Protein AF-V8AMK4-F1 (afdb_monomer)

Nearest PDB structu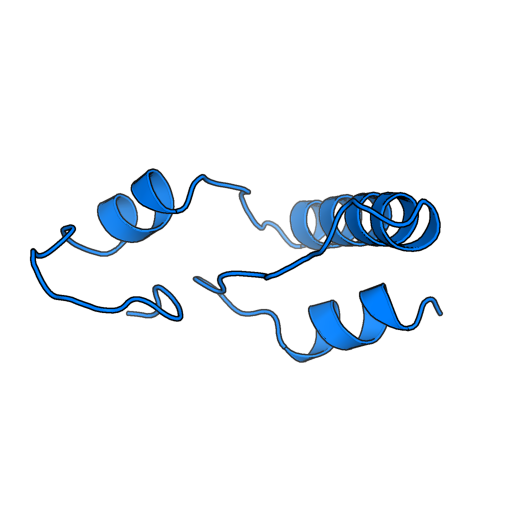res (foldseek):
  3dbi-assembly2_B  TM=5.803E-01  e=3.476E+00  Escherichia coli K-12
  5ysz-assembly1_A-2  TM=5.694E-01  e=9.235E+00  Thermobifida fusca YX

Secondary structure (DSSP, 8-state):
--HHHHHHHHH--TTBPPP--TTSHHHHHHHHHHHHHHHHTT-----HHHHHHHHS---TT---SB---

pLDDT: mean 85.52, std 7.1, range [54.78, 93.25]

Sequence (69 aa):
MDQIEQVVMNEVYDGSIILMHDIYDTSVDGAARVIQKLKNQGYTFVTVNQLIQARGKLENSHVYYNATQ

Foldseek 3Di:
DQPLLVVCVVPDDQFADDDFDPPDPSRVVSVVVNVVVCVVVVDDDDDPCVSCVVQDDDDPPDDDRTRDD

InterPro domains:
  IPR002509 NodB homology domain [PS51677] (1-46)
  IPR011330 Glycoside hydrolase/deacetylase, beta/alpha-barrel [SSF88713] (2-53)

Radius of gyration: 13.27 Å; Cα contacts (8 Å, |Δi|>4): 47; chains: 1; bounding box: 32×33×31 Å

Mean predicted aligned error: 5.19 Å

Structure (mmCIF, N/CA/C/O backbone):
data_AF-V8AMK4-F1
#
_entry.id   AF-V8AMK4-F1
#
loop_
_atom_site.group_PDB
_atom_site.id
_atom_site.type_symbol
_atom_site.label_atom_id
_atom_site.label_alt_id
_atom_site.label_comp_id
_atom_site.label_asym_id
_atom_site.label_entity_id
_atom_site.label_seq_id
_atom_site.pdbx_PDB_ins_code
_atom_site.Cartn_x
_atom_site.Cartn_y
_atom_site.Cartn_z
_atom_site.occupancy
_atom_site.B_iso_or_equiv
_atom_site.auth_seq_id
_atom_site.auth_comp_id
_atom_site.auth_asym_id
_atom_site.auth_atom_id
_atom_site.pdbx_PDB_model_num
ATOM 1 N N . MET A 1 1 ? 16.660 -8.320 -4.174 1.00 54.78 1 MET A N 1
ATOM 2 C CA . MET A 1 1 ? 15.262 -7.982 -3.842 1.00 54.78 1 MET A CA 1
ATOM 3 C C . MET A 1 1 ? 14.865 -6.819 -4.721 1.00 54.78 1 MET A C 1
ATOM 5 O O . MET A 1 1 ? 15.713 -5.973 -4.973 1.00 54.78 1 MET A O 1
ATOM 9 N N . ASP A 1 2 ? 13.641 -6.831 -5.230 1.00 74.19 2 ASP A N 1
ATOM 10 C CA . ASP A 1 2 ? 13.093 -5.742 -6.037 1.00 74.19 2 ASP A CA 1
ATOM 11 C C . ASP A 1 2 ? 13.017 -4.455 -5.190 1.00 74.19 2 ASP A C 1
ATOM 13 O O . ASP A 1 2 ? 12.624 -4.509 -4.022 1.00 74.19 2 ASP A O 1
ATOM 17 N N . GLN A 1 3 ? 13.435 -3.316 -5.746 1.00 77.75 3 GLN A N 1
ATOM 18 C CA . GLN A 1 3 ? 13.492 -2.043 -5.019 1.00 77.75 3 GLN A CA 1
ATOM 19 C C . GLN A 1 3 ? 12.087 -1.575 -4.609 1.00 77.75 3 GLN A C 1
ATOM 21 O O . GLN A 1 3 ? 11.918 -1.039 -3.516 1.00 77.75 3 GLN A O 1
ATOM 26 N N . ILE A 1 4 ? 11.073 -1.845 -5.439 1.00 79.25 4 ILE A N 1
ATOM 27 C CA . ILE A 1 4 ? 9.669 -1.510 -5.149 1.00 79.25 4 ILE A CA 1
ATOM 28 C C . ILE A 1 4 ? 9.188 -2.274 -3.914 1.00 79.25 4 ILE A C 1
ATOM 30 O O . ILE A 1 4 ? 8.575 -1.713 -3.010 1.00 79.25 4 ILE A O 1
ATOM 34 N N . GLU A 1 5 ? 9.517 -3.560 -3.853 1.00 80.88 5 GLU A N 1
ATOM 35 C CA . GLU A 1 5 ? 9.124 -4.434 -2.757 1.00 80.88 5 GLU A CA 1
ATOM 36 C C . GLU A 1 5 ? 9.770 -4.002 -1.435 1.00 80.88 5 GLU A C 1
ATOM 38 O O . GLU A 1 5 ? 9.091 -3.945 -0.414 1.00 80.88 5 GLU A O 1
ATOM 43 N N . GLN A 1 6 ? 11.061 -3.656 -1.441 1.00 83.38 6 GLN A N 1
ATOM 44 C CA . GLN A 1 6 ? 11.743 -3.201 -0.226 1.00 83.38 6 GLN A CA 1
ATOM 45 C C . GLN A 1 6 ? 11.165 -1.897 0.320 1.00 83.38 6 GLN A C 1
ATOM 47 O O . GLN A 1 6 ? 10.959 -1.795 1.527 1.00 83.38 6 GLN A O 1
ATOM 52 N N . VAL A 1 7 ? 10.891 -0.922 -0.551 1.00 86.31 7 VAL A N 1
ATOM 53 C CA . VAL A 1 7 ? 10.312 0.364 -0.135 1.00 86.31 7 VAL A CA 1
ATOM 54 C C . VAL A 1 7 ? 8.954 0.136 0.521 1.00 86.31 7 VAL A C 1
ATOM 56 O O . VAL A 1 7 ? 8.741 0.567 1.651 1.00 86.31 7 VAL A O 1
ATOM 59 N N . VAL A 1 8 ? 8.071 -0.630 -0.126 1.00 86.19 8 VAL A N 1
ATOM 60 C CA . VAL A 1 8 ? 6.730 -0.874 0.420 1.00 86.19 8 VAL A CA 1
ATOM 61 C C . VAL A 1 8 ? 6.791 -1.634 1.744 1.00 86.19 8 VAL A C 1
ATOM 63 O O . VAL A 1 8 ? 6.128 -1.245 2.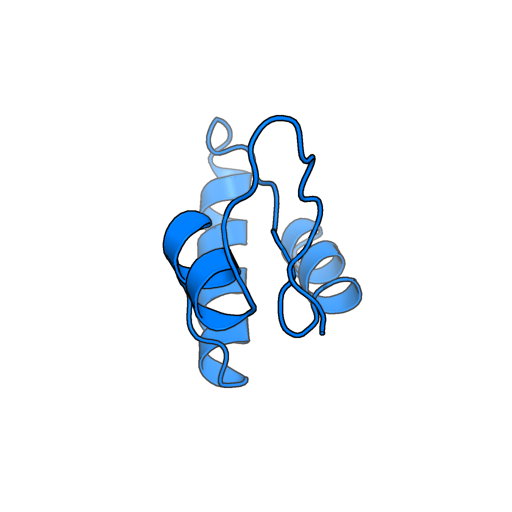699 1.00 86.19 8 VAL A O 1
ATOM 66 N N . MET A 1 9 ? 7.591 -2.697 1.834 1.00 86.06 9 MET A N 1
ATOM 67 C CA . MET A 1 9 ? 7.647 -3.518 3.049 1.00 86.06 9 MET A CA 1
ATOM 68 C C . MET A 1 9 ? 8.258 -2.785 4.253 1.00 86.06 9 MET A C 1
ATOM 70 O O . MET A 1 9 ? 7.980 -3.175 5.383 1.00 86.06 9 MET A O 1
ATOM 74 N N . ASN A 1 10 ? 9.074 -1.751 4.027 1.00 88.19 10 ASN A N 1
ATOM 75 C CA . ASN A 1 10 ? 9.655 -0.938 5.097 1.00 88.19 10 ASN A CA 1
ATOM 76 C C . ASN A 1 10 ? 8.713 0.173 5.589 1.00 88.19 10 ASN A C 1
ATOM 78 O O . ASN A 1 10 ? 8.862 0.626 6.721 1.00 88.19 10 ASN A O 1
ATOM 82 N N . GLU A 1 11 ? 7.774 0.620 4.752 1.00 88.50 11 GLU A N 1
ATOM 83 C CA . GLU A 1 11 ? 6.890 1.755 5.055 1.00 88.50 11 GLU A CA 1
ATOM 84 C C . GLU A 1 11 ? 5.444 1.352 5.365 1.00 88.50 11 GLU A C 1
ATOM 86 O O . GLU A 1 11 ? 4.680 2.168 5.876 1.00 88.50 11 GLU A O 1
ATOM 91 N N . VAL A 1 12 ? 5.045 0.115 5.062 1.00 91.00 12 VAL A N 1
ATOM 92 C CA . VAL A 1 12 ? 3.673 -0.361 5.267 1.00 91.00 12 VAL A CA 1
ATOM 93 C C . VAL A 1 12 ? 3.343 -0.589 6.746 1.00 91.00 12 VAL A C 1
ATOM 95 O O . VAL A 1 12 ? 4.102 -1.193 7.503 1.00 91.00 12 VAL A O 1
ATOM 98 N N . TYR A 1 13 ? 2.157 -0.141 7.138 1.00 89.81 13 TYR A N 1
ATOM 99 C CA . TYR A 1 13 ? 1.538 -0.331 8.445 1.00 89.81 13 TYR A CA 1
ATOM 100 C C . TYR A 1 13 ? 0.014 -0.483 8.296 1.00 89.81 13 TYR A C 1
ATOM 102 O O . TYR A 1 13 ? -0.554 -0.333 7.209 1.00 89.81 13 TYR A O 1
ATOM 110 N N . ASP A 1 14 ? -0.678 -0.810 9.391 1.00 90.75 14 ASP A N 1
ATOM 111 C CA . ASP A 1 14 ? -2.140 -0.906 9.388 1.00 90.75 14 ASP A CA 1
ATOM 112 C C . ASP A 1 14 ? -2.776 0.449 9.038 1.00 90.75 14 ASP A C 1
ATOM 114 O O . ASP A 1 14 ? -2.593 1.443 9.737 1.00 90.75 14 ASP A O 1
ATOM 118 N N . GLY A 1 15 ? -3.522 0.482 7.934 1.00 89.56 15 GLY A N 1
ATOM 119 C CA . GLY A 1 15 ? -4.139 1.698 7.413 1.00 89.56 15 GLY A CA 1
ATOM 120 C C . GLY A 1 15 ? -3.286 2.505 6.431 1.00 89.56 15 GLY A C 1
ATOM 121 O O . GLY A 1 15 ? -3.678 3.620 6.084 1.00 89.56 15 GLY A O 1
ATOM 122 N N . SER A 1 16 ? -2.153 1.984 5.950 1.00 91.75 16 SER A N 1
ATOM 123 C CA . SER A 1 16 ? -1.381 2.649 4.892 1.00 91.75 16 SER A CA 1
ATOM 124 C C . SER A 1 16 ? -2.143 2.729 3.566 1.00 91.75 16 SER A C 1
ATOM 126 O O . SER A 1 16 ? -2.778 1.767 3.130 1.00 91.75 16 SER A O 1
ATOM 128 N N . ILE A 1 17 ? -1.998 3.863 2.878 1.00 91.56 17 ILE A N 1
ATOM 129 C CA . ILE A 1 17 ? -2.392 4.031 1.477 1.00 91.56 17 ILE A CA 1
ATOM 130 C C . ILE A 1 17 ? -1.111 3.991 0.643 1.00 91.56 17 ILE A C 1
ATOM 132 O O . ILE A 1 17 ? -0.241 4.843 0.796 1.00 91.56 17 ILE A O 1
ATOM 136 N N . ILE A 1 18 ? -0.982 2.986 -0.223 1.00 89.56 18 ILE A N 1
ATOM 137 C CA . ILE A 1 18 ? 0.220 2.787 -1.040 1.00 89.56 18 ILE A CA 1
ATOM 138 C C . ILE A 1 18 ? -0.026 3.377 -2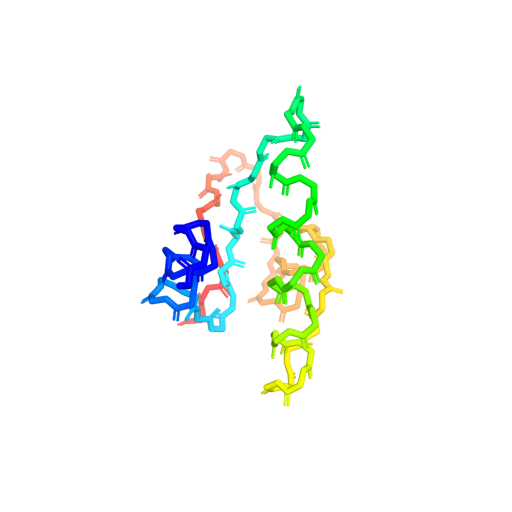.430 1.00 89.56 18 ILE A C 1
ATOM 140 O O . ILE A 1 18 ? -0.921 2.927 -3.147 1.00 89.56 18 ILE A O 1
ATOM 144 N N . LEU A 1 19 ? 0.773 4.372 -2.816 1.00 88.31 19 LEU A N 1
ATOM 145 C CA . LEU A 1 19 ? 0.750 4.960 -4.155 1.00 88.31 19 LEU A CA 1
ATOM 146 C C . LEU A 1 19 ? 1.683 4.177 -5.087 1.00 88.31 19 LEU A C 1
ATOM 148 O O . LEU A 1 19 ? 2.876 4.052 -4.819 1.00 88.31 19 LEU A O 1
ATOM 152 N N . MET A 1 20 ? 1.153 3.689 -6.207 1.00 84.88 20 MET A N 1
ATOM 153 C CA . MET A 1 20 ? 1.928 3.057 -7.279 1.00 84.88 20 MET A CA 1
ATOM 154 C C . MET A 1 20 ? 1.524 3.637 -8.637 1.00 84.88 20 MET A C 1
ATOM 156 O O . MET A 1 20 ? 0.408 4.127 -8.792 1.00 84.88 20 MET A O 1
ATOM 160 N N . HIS A 1 21 ? 2.428 3.554 -9.616 1.00 83.75 21 HIS A N 1
ATOM 161 C CA . HIS A 1 21 ? 2.169 3.931 -11.008 1.00 83.75 21 HIS A CA 1
ATOM 162 C C . HIS A 1 21 ? 2.248 2.678 -11.890 1.00 83.75 21 HIS A C 1
ATOM 164 O O . HIS A 1 21 ? 3.302 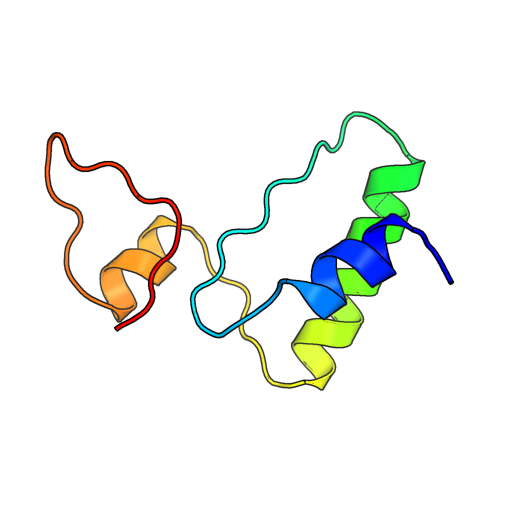2.046 -11.962 1.00 83.75 21 HIS A O 1
ATOM 170 N N . ASP A 1 22 ? 1.149 2.329 -12.556 1.00 81.12 22 ASP A N 1
ATOM 171 C CA . ASP A 1 22 ? 0.968 1.128 -13.390 1.00 81.12 22 ASP A CA 1
ATOM 172 C C . ASP A 1 22 ? 1.447 1.292 -14.845 1.00 81.12 22 ASP A C 1
ATOM 174 O O . ASP A 1 22 ? 1.361 0.363 -15.639 1.00 81.12 22 ASP A O 1
ATOM 178 N N . ILE A 1 23 ? 2.004 2.452 -15.194 1.00 79.25 23 ILE A N 1
ATOM 179 C CA . ILE A 1 23 ? 2.474 2.776 -16.552 1.00 79.25 23 ILE A CA 1
ATOM 180 C C . ILE A 1 23 ? 3.787 2.078 -16.956 1.00 79.25 23 ILE A C 1
ATOM 182 O O . ILE A 1 23 ? 4.236 2.234 -18.090 1.00 79.25 23 ILE A O 1
ATOM 186 N N . TYR A 1 24 ? 4.425 1.350 -16.036 1.00 79.31 24 TYR A N 1
ATOM 187 C CA . TYR A 1 24 ? 5.669 0.615 -16.271 1.00 79.31 24 TYR A CA 1
ATOM 188 C C . TYR A 1 24 ? 5.475 -0.862 -15.919 1.00 79.31 24 TYR A C 1
ATOM 190 O O . TYR A 1 24 ? 5.081 -1.174 -14.795 1.00 79.31 24 TYR A O 1
ATOM 198 N N . ASP A 1 25 ? 5.828 -1.772 -16.832 1.00 77.00 25 ASP A N 1
ATOM 199 C CA . ASP A 1 25 ? 5.700 -3.226 -16.622 1.00 77.00 25 ASP A CA 1
ATOM 200 C C . ASP A 1 25 ? 6.446 -3.708 -15.363 1.00 77.00 25 ASP A C 1
ATOM 202 O O . ASP A 1 25 ? 5.977 -4.581 -14.633 1.00 77.00 25 ASP A O 1
ATOM 206 N N . THR A 1 26 ? 7.578 -3.075 -15.039 1.00 76.44 26 THR A N 1
ATOM 207 C CA . THR A 1 26 ? 8.349 -3.354 -13.818 1.00 76.44 26 THR A CA 1
ATOM 208 C C . THR A 1 26 ? 7.562 -3.052 -12.539 1.00 76.44 26 THR A C 1
ATOM 210 O O . THR A 1 26 ? 7.691 -3.780 -11.552 1.00 76.44 26 THR A O 1
ATOM 213 N N . SER A 1 27 ? 6.711 -2.023 -12.551 1.00 74.88 27 SER A N 1
ATOM 214 C CA . SER A 1 27 ? 5.833 -1.686 -11.427 1.00 74.88 27 SER A CA 1
ATOM 215 C C . SER A 1 27 ? 4.699 -2.690 -11.259 1.00 74.88 27 SER A C 1
ATOM 217 O O . SER A 1 27 ? 4.300 -2.965 -10.128 1.00 74.88 27 SER A O 1
ATOM 219 N N . VAL A 1 28 ? 4.201 -3.266 -12.356 1.00 81.25 28 VAL A N 1
ATOM 220 C CA . VAL A 1 28 ? 3.136 -4.280 -12.327 1.00 81.25 28 VAL A CA 1
ATOM 221 C C . VAL A 1 28 ? 3.632 -5.554 -11.639 1.00 81.25 28 VAL A C 1
ATOM 223 O O . VAL A 1 28 ? 2.986 -6.057 -10.714 1.00 81.25 28 VAL A O 1
ATOM 226 N N . ASP A 1 29 ? 4.821 -6.027 -12.016 1.00 84.00 29 ASP A N 1
ATOM 227 C CA . ASP A 1 29 ? 5.445 -7.194 -11.387 1.00 84.00 29 ASP A CA 1
ATOM 228 C C . ASP A 1 29 ? 5.767 -6.952 -9.903 1.00 84.00 29 ASP A C 1
ATOM 230 O O . ASP A 1 29 ? 5.555 -7.831 -9.056 1.00 84.00 29 ASP A O 1
ATOM 234 N N . GLY A 1 30 ? 6.254 -5.751 -9.571 1.00 83.69 30 GLY A N 1
ATOM 235 C CA . GLY A 1 30 ? 6.503 -5.330 -8.192 1.00 83.69 30 GLY A CA 1
ATOM 236 C C . GLY A 1 30 ? 5.222 -5.310 -7.353 1.00 83.69 30 GLY A C 1
ATOM 237 O O . GLY A 1 30 ? 5.191 -5.874 -6.255 1.00 83.69 30 GLY A O 1
ATOM 238 N N . ALA A 1 31 ? 4.136 -4.746 -7.889 1.00 85.62 31 ALA A N 1
ATOM 239 C CA . ALA A 1 31 ? 2.831 -4.704 -7.233 1.00 85.62 31 ALA A CA 1
ATOM 240 C C . ALA A 1 31 ? 2.291 -6.113 -6.949 1.00 85.62 31 ALA A C 1
ATOM 242 O O . ALA A 1 31 ? 1.838 -6.389 -5.835 1.00 85.62 31 ALA A O 1
ATOM 243 N N . ALA A 1 32 ? 2.396 -7.036 -7.910 1.00 87.06 32 ALA A N 1
ATOM 244 C CA . ALA A 1 32 ? 1.965 -8.420 -7.723 1.00 87.06 32 ALA A CA 1
ATOM 245 C C . ALA A 1 32 ? 2.712 -9.108 -6.564 1.00 87.06 32 ALA A C 1
ATOM 247 O O . ALA A 1 32 ? 2.085 -9.766 -5.726 1.00 87.06 32 ALA A O 1
ATOM 248 N N . ARG A 1 33 ? 4.037 -8.918 -6.467 1.00 88.88 33 ARG A N 1
ATOM 249 C CA . ARG A 1 33 ? 4.858 -9.456 -5.364 1.00 88.88 33 ARG A CA 1
ATOM 250 C C . ARG A 1 33 ? 4.474 -8.861 -4.009 1.00 88.88 33 ARG A C 1
ATOM 252 O O . ARG A 1 33 ? 4.294 -9.607 -3.042 1.00 88.88 33 ARG A O 1
ATOM 259 N N . VAL A 1 34 ? 4.298 -7.542 -3.949 1.00 89.31 34 VAL A N 1
ATOM 260 C CA . VAL A 1 34 ? 3.858 -6.821 -2.743 1.00 89.31 34 VAL A CA 1
ATOM 261 C C . VAL A 1 34 ? 2.501 -7.335 -2.261 1.00 89.31 34 VAL A C 1
ATOM 263 O O . VAL A 1 34 ? 2.345 -7.644 -1.079 1.00 89.31 34 VAL A O 1
ATOM 266 N N . ILE A 1 35 ? 1.537 -7.504 -3.172 1.00 90.19 35 ILE A N 1
ATOM 267 C CA . ILE A 1 35 ? 0.198 -8.006 -2.839 1.00 90.19 35 ILE A CA 1
ATOM 268 C C . ILE A 1 35 ? 0.273 -9.392 -2.197 1.00 90.19 35 ILE A C 1
ATOM 270 O O . ILE A 1 35 ? -0.369 -9.630 -1.173 1.00 90.19 35 ILE A O 1
ATOM 274 N N . GLN A 1 36 ? 1.063 -10.302 -2.769 1.00 90.81 36 GLN A N 1
ATOM 275 C CA . GLN A 1 36 ? 1.230 -11.651 -2.220 1.00 90.81 36 GLN A CA 1
ATOM 276 C C . GLN A 1 36 ? 1.844 -11.623 -0.815 1.00 90.81 36 GLN A C 1
ATOM 278 O O . GLN A 1 36 ? 1.343 -12.289 0.091 1.00 90.81 36 GLN A O 1
ATOM 283 N N . LYS A 1 37 ? 2.892 -10.818 -0.600 1.00 91.00 37 LYS A N 1
ATOM 284 C CA . LYS A 1 37 ? 3.539 -10.703 0.714 1.00 91.00 37 LYS A CA 1
ATOM 285 C C . LYS A 1 37 ? 2.612 -10.140 1.784 1.00 91.00 37 LYS A C 1
ATOM 287 O O . LYS A 1 37 ? 2.521 -10.723 2.861 1.00 91.00 37 LYS A O 1
ATOM 292 N N . LEU A 1 38 ? 1.904 -9.056 1.482 1.00 91.19 38 LEU A N 1
ATOM 293 C CA . LEU A 1 38 ? 0.992 -8.425 2.433 1.00 91.19 38 LEU A CA 1
ATOM 294 C C . LEU A 1 38 ? -0.199 -9.332 2.764 1.00 91.19 38 LEU A C 1
ATOM 296 O O . LEU A 1 38 ? -0.554 -9.465 3.934 1.00 91.19 38 LEU A O 1
ATOM 300 N N . LYS A 1 39 ? -0.756 -10.050 1.777 1.00 92.62 39 LYS A N 1
ATOM 301 C CA . LYS A 1 39 ? -1.785 -11.072 2.043 1.00 92.62 39 LYS A CA 1
ATOM 302 C C . LYS A 1 39 ? -1.279 -12.161 2.988 1.00 92.62 39 LYS A C 1
ATOM 304 O O . LYS A 1 39 ? -1.976 -12.506 3.938 1.00 92.62 39 LYS A O 1
ATOM 309 N N . ASN A 1 40 ? -0.060 -12.657 2.776 1.00 93.19 40 ASN A N 1
ATOM 310 C CA . ASN A 1 40 ? 0.547 -13.669 3.648 1.00 93.19 40 ASN A CA 1
ATOM 311 C C . ASN A 1 40 ? 0.826 -13.151 5.070 1.00 93.19 40 ASN A C 1
ATOM 313 O O . ASN A 1 40 ? 0.890 -13.946 6.002 1.00 93.19 40 ASN A O 1
ATOM 317 N N . GLN A 1 41 ? 0.969 -11.836 5.247 1.00 91.00 41 GLN A N 1
ATOM 318 C CA . GLN A 1 41 ? 1.089 -11.187 6.556 1.00 91.00 41 GLN A CA 1
ATOM 319 C C . GLN A 1 41 ? -0.266 -10.891 7.225 1.00 91.00 41 GLN A C 1
ATOM 321 O O . GLN A 1 41 ? -0.287 -10.378 8.340 1.00 91.00 41 GLN A O 1
ATOM 326 N N . GLY A 1 42 ? -1.390 -11.223 6.580 1.00 93.25 42 GLY A N 1
ATOM 327 C CA . GLY A 1 42 ? -2.737 -11.039 7.128 1.00 93.25 42 GLY A CA 1
ATOM 328 C C . GLY A 1 42 ? -3.409 -9.714 6.760 1.00 93.25 42 GLY A C 1
ATOM 329 O O . GLY A 1 42 ? -4.490 -9.423 7.271 1.00 93.25 42 GLY A O 1
ATOM 330 N N . TYR A 1 43 ? -2.820 -8.916 5.863 1.00 93.25 43 TYR A N 1
ATOM 331 C CA . TYR A 1 43 ? -3.456 -7.687 5.388 1.00 93.25 43 TYR A CA 1
ATOM 332 C C . TYR A 1 43 ? -4.631 -7.983 4.455 1.00 93.25 43 TYR A C 1
ATOM 334 O O . TYR A 1 43 ? -4.578 -8.868 3.596 1.00 93.25 43 TYR A O 1
ATOM 342 N N . THR A 1 44 ? -5.676 -7.165 4.574 1.00 92.56 44 THR A N 1
ATOM 343 C CA . THR A 1 44 ? -6.806 -7.154 3.641 1.00 92.56 44 THR A CA 1
ATOM 344 C C . THR A 1 44 ? -6.700 -5.943 2.727 1.00 92.56 44 THR A C 1
ATOM 346 O O . THR A 1 44 ? -6.661 -4.807 3.188 1.00 92.56 44 THR A O 1
ATOM 349 N N . PHE A 1 45 ? -6.681 -6.189 1.418 1.00 92.25 45 PHE A N 1
ATOM 350 C CA . PHE A 1 45 ? -6.719 -5.125 0.421 1.00 92.25 45 PHE A CA 1
ATOM 351 C C . PHE A 1 45 ? -8.144 -4.608 0.274 1.00 92.25 45 PHE A C 1
ATOM 353 O O . PHE A 1 45 ? -9.065 -5.371 -0.019 1.00 92.25 45 PHE A O 1
ATOM 360 N N . VAL A 1 46 ? -8.306 -3.305 0.464 1.00 93.06 46 VAL A N 1
ATOM 361 C CA . VAL A 1 46 ? -9.585 -2.603 0.396 1.00 93.06 46 VAL A CA 1
ATOM 362 C C . VAL A 1 46 ? -9.444 -1.352 -0.462 1.00 93.06 46 VAL A C 1
ATOM 364 O O . VAL A 1 46 ? -8.344 -0.852 -0.693 1.00 93.06 46 VAL A O 1
ATOM 367 N N . THR A 1 47 ? -10.568 -0.827 -0.935 1.00 92.88 47 THR A N 1
ATOM 368 C CA . THR A 1 47 ? -10.599 0.503 -1.560 1.00 92.88 47 THR A CA 1
ATOM 369 C C . THR A 1 47 ? -10.405 1.603 -0.511 1.00 92.88 47 THR A C 1
ATOM 371 O O . THR A 1 47 ? -10.727 1.407 0.661 1.00 92.88 47 THR A O 1
ATOM 374 N N . VAL A 1 48 ? -9.961 2.794 -0.930 1.00 89.12 48 VAL A N 1
ATOM 375 C CA . VAL A 1 48 ? -9.822 3.971 -0.044 1.00 89.12 48 VAL A CA 1
ATOM 376 C C . VAL A 1 48 ? -11.137 4.285 0.687 1.00 89.12 48 VAL A C 1
ATOM 378 O O . VAL A 1 48 ? -11.136 4.551 1.886 1.00 89.12 48 VAL A O 1
ATOM 381 N N . ASN A 1 49 ? -12.275 4.157 -0.003 1.00 89.56 49 ASN A N 1
ATOM 382 C CA . ASN A 1 49 ? -13.597 4.354 0.595 1.00 89.56 49 ASN A CA 1
ATOM 383 C C . ASN A 1 49 ? -13.878 3.356 1.724 1.00 89.56 49 ASN A C 1
ATOM 385 O O . ASN A 1 49 ? -14.346 3.754 2.786 1.00 89.56 49 ASN A O 1
ATOM 389 N N . GLN A 1 50 ? -13.591 2.071 1.505 1.00 91.56 50 GLN A N 1
ATOM 390 C CA . GLN A 1 50 ? -13.767 1.033 2.525 1.00 91.56 50 GLN A CA 1
ATOM 391 C C . GLN A 1 50 ? -12.801 1.222 3.694 1.00 91.56 50 GLN A C 1
ATOM 393 O O . GLN A 1 50 ? -13.201 1.041 4.840 1.00 91.56 50 GLN A O 1
ATOM 398 N N . LEU A 1 51 ? -11.556 1.615 3.410 1.00 91.19 51 LEU A N 1
ATOM 399 C CA . LEU A 1 51 ? -10.549 1.870 4.431 1.00 91.19 51 LEU A CA 1
ATOM 400 C C . LEU A 1 51 ? -11.000 2.979 5.390 1.00 91.19 51 LEU A C 1
ATOM 402 O O . LEU A 1 51 ? -11.022 2.777 6.602 1.00 91.19 51 LEU A O 1
ATOM 406 N N . ILE A 1 52 ? -11.412 4.128 4.847 1.00 89.50 52 ILE A N 1
ATOM 407 C CA . ILE A 1 52 ? -11.842 5.271 5.660 1.00 89.50 52 ILE A CA 1
ATOM 408 C C . ILE A 1 52 ? -13.156 4.955 6.385 1.00 89.50 52 ILE A C 1
ATOM 410 O O . ILE A 1 52 ? -13.281 5.274 7.562 1.00 89.50 52 ILE A O 1
ATOM 414 N N . GLN A 1 53 ? -14.107 4.264 5.746 1.00 88.12 53 GLN A N 1
ATOM 4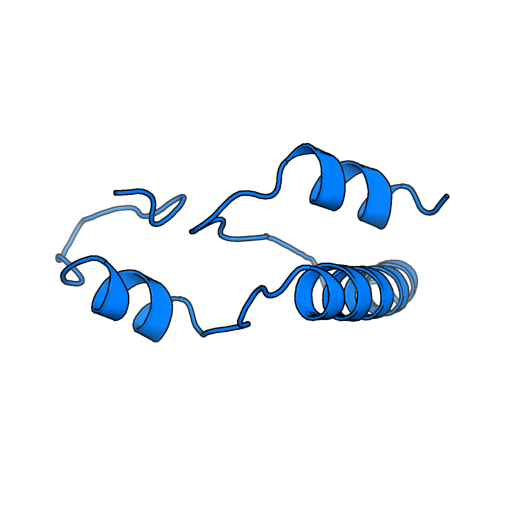15 C CA . GLN A 1 53 ? -15.355 3.837 6.402 1.00 88.12 53 GLN A CA 1
ATOM 416 C C . GLN A 1 53 ? -15.127 2.857 7.561 1.00 88.12 53 GLN A C 1
ATOM 418 O O . GLN A 1 53 ? -15.859 2.896 8.546 1.00 88.12 53 GLN A O 1
ATOM 423 N N . ALA A 1 54 ? -14.119 1.984 7.470 1.00 86.12 54 ALA A N 1
ATOM 424 C CA . ALA A 1 54 ? -13.778 1.050 8.543 1.00 86.12 54 ALA A CA 1
ATOM 425 C C . ALA A 1 54 ? -13.118 1.734 9.756 1.00 86.12 54 ALA A C 1
ATOM 427 O O . ALA A 1 54 ? -13.077 1.154 10.841 1.00 86.12 54 ALA A O 1
ATOM 428 N N . ARG A 1 55 ? -12.583 2.948 9.574 1.00 84.25 55 ARG A N 1
ATOM 429 C CA . ARG A 1 55 ? -11.830 3.703 10.589 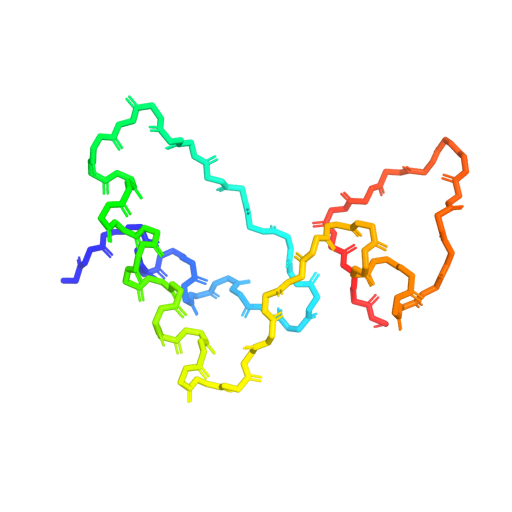1.00 84.25 55 ARG A CA 1
ATOM 430 C C . ARG A 1 55 ? -12.557 4.966 11.066 1.00 84.25 55 ARG A C 1
ATOM 432 O O . ARG A 1 55 ? -12.201 5.513 12.101 1.00 84.25 55 ARG A O 1
ATOM 439 N N . GLY A 1 56 ? -13.585 5.415 10.347 1.00 84.44 56 GLY A N 1
ATOM 440 C CA . GLY A 1 56 ? -14.326 6.636 10.638 1.00 84.44 56 GLY A CA 1
ATOM 441 C C . GLY A 1 56 ? -15.314 6.993 9.528 1.00 84.44 56 GLY A C 1
ATOM 442 O O . GLY A 1 56 ? -15.989 6.133 8.962 1.00 84.44 56 GLY A O 1
ATOM 443 N N . LYS A 1 57 ? -15.433 8.288 9.227 1.00 81.6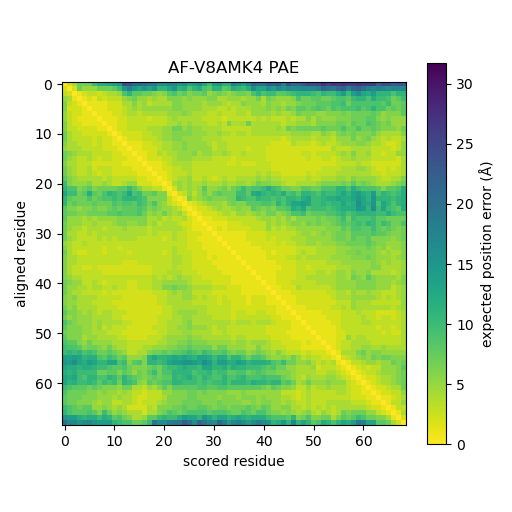2 57 LYS A N 1
ATOM 444 C CA . LYS A 1 57 ? -16.277 8.797 8.140 1.00 81.62 57 LYS A CA 1
ATOM 445 C C . LYS A 1 57 ? -15.443 9.635 7.182 1.00 81.62 57 LYS A C 1
ATOM 447 O O . LYS A 1 57 ? -14.495 10.300 7.587 1.00 81.62 57 LYS A O 1
ATOM 452 N N . LEU A 1 58 ? -15.829 9.596 5.910 1.00 83.38 58 LEU A N 1
ATOM 453 C CA . LEU A 1 58 ? -15.347 10.543 4.913 1.00 83.38 58 LEU A CA 1
ATOM 454 C C . LEU A 1 58 ? -15.919 11.924 5.235 1.00 83.38 58 LEU A C 1
ATOM 456 O O . LEU A 1 58 ? -17.140 12.090 5.298 1.00 83.38 58 LEU A O 1
ATOM 460 N N . GLU A 1 59 ? -15.040 12.896 5.434 1.00 85.50 59 GLU A N 1
ATOM 461 C CA . GLU A 1 59 ? -15.388 14.282 5.714 1.00 85.50 59 GLU A CA 1
ATOM 462 C C . GLU A 1 59 ? -15.084 15.158 4.506 1.00 85.50 59 GLU A C 1
ATOM 464 O O . GLU A 1 59 ? -14.069 15.005 3.822 1.00 85.50 59 GLU A O 1
ATOM 469 N N . ASN A 1 60 ? -15.994 16.090 4.230 1.00 85.75 60 ASN A N 1
ATOM 470 C CA . ASN A 1 60 ? -15.805 17.012 3.127 1.00 85.75 60 ASN A CA 1
ATOM 471 C C . ASN A 1 60 ? -14.652 17.974 3.446 1.00 85.75 60 ASN A C 1
ATOM 473 O O . ASN A 1 60 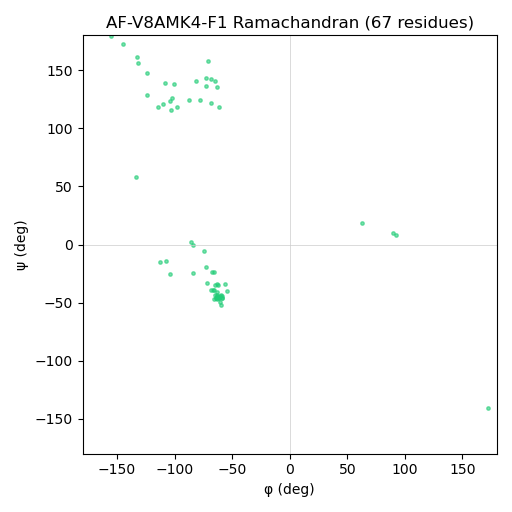? -14.502 18.409 4.587 1.00 85.75 60 ASN A O 1
ATOM 477 N N . SER A 1 61 ? -13.858 18.318 2.433 1.00 87.50 61 SER A N 1
ATOM 478 C CA . SER A 1 61 ? -12.656 19.157 2.574 1.00 87.50 61 SER A CA 1
ATOM 479 C C . SER A 1 61 ? -11.540 18.574 3.462 1.00 87.50 61 SER A C 1
ATOM 481 O O . SER A 1 61 ? -10.660 19.322 3.886 1.00 87.50 61 SER A O 1
ATOM 483 N N . HIS A 1 62 ? -11.536 17.261 3.722 1.00 83.56 62 HIS A N 1
ATOM 484 C CA . HIS A 1 62 ? -10.470 16.585 4.468 1.00 83.56 62 HIS A CA 1
ATOM 485 C C . HIS A 1 62 ? -9.494 15.855 3.530 1.00 83.56 62 HIS A C 1
ATOM 487 O O . HIS A 1 62 ? -9.910 15.214 2.564 1.00 83.56 62 HIS A O 1
ATOM 493 N N . VAL A 1 63 ? -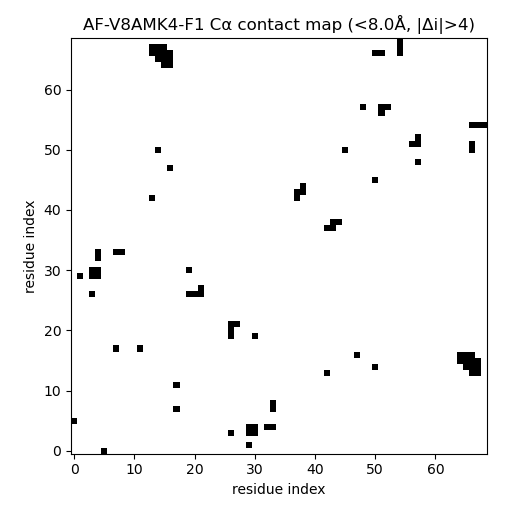8.189 15.941 3.811 1.00 86.62 63 VAL A N 1
ATOM 494 C CA . VAL A 1 63 ? -7.135 15.256 3.040 1.00 86.62 63 VAL A CA 1
ATOM 495 C C . VAL A 1 63 ? -6.674 14.018 3.801 1.00 86.62 63 VAL A C 1
ATOM 497 O O . VAL A 1 63 ? -6.271 14.121 4.955 1.00 86.62 63 VAL A O 1
ATOM 500 N N . TYR A 1 64 ? -6.698 12.858 3.144 1.00 86.44 64 TYR A N 1
ATOM 501 C CA . TYR A 1 64 ? -6.319 11.574 3.735 1.00 86.44 64 TYR A CA 1
ATOM 502 C C . TYR A 1 64 ? -5.002 11.071 3.138 1.00 86.44 64 TYR A C 1
ATOM 504 O O . TYR A 1 64 ? -4.914 10.844 1.933 1.00 86.44 64 TYR A O 1
ATOM 512 N N . TYR A 1 65 ? -3.996 10.869 3.990 1.00 86.56 65 TYR A N 1
ATOM 513 C CA . TYR A 1 65 ? -2.703 10.270 3.616 1.00 86.56 65 TYR A CA 1
ATOM 514 C C . TYR A 1 65 ? -2.582 8.813 4.084 1.00 86.56 65 TYR A C 1
ATOM 516 O O . TYR A 1 65 ? -1.855 8.016 3.499 1.00 86.56 65 TYR A O 1
ATOM 524 N N . ASN A 1 66 ? -3.314 8.466 5.139 1.00 84.56 66 ASN A N 1
ATOM 525 C CA . ASN A 1 66 ? -3.443 7.135 5.711 1.00 84.56 66 ASN A CA 1
ATOM 526 C C . ASN A 1 66 ? -4.784 7.046 6.466 1.00 84.56 66 ASN A C 1
ATOM 528 O O . ASN A 1 66 ? -5.554 8.009 6.503 1.00 84.56 66 ASN A O 1
ATOM 532 N N . ALA A 1 67 ? -5.063 5.886 7.050 1.00 81.62 67 ALA A N 1
ATOM 533 C CA . ALA A 1 67 ? -6.205 5.661 7.928 1.00 81.62 67 ALA A CA 1
ATOM 534 C C . ALA A 1 67 ? -5.775 4.910 9.199 1.00 81.62 67 ALA A C 1
ATOM 536 O O . ALA A 1 67 ? -6.250 3.806 9.487 1.00 81.62 67 ALA A O 1
ATOM 537 N N . THR A 1 68 ? -4.835 5.500 9.936 1.00 75.38 68 THR A N 1
ATOM 538 C CA . THR A 1 68 ? -4.451 5.052 11.282 1.00 75.38 68 THR A CA 1
ATOM 539 C C . THR A 1 68 ? -5.432 5.595 12.314 1.00 75.38 68 THR A C 1
ATOM 541 O O . THR A 1 68 ? -5.873 6.737 12.188 1.00 75.38 68 THR A O 1
ATOM 544 N N . GLN A 1 69 ? -5.781 4.772 13.305 1.00 57.31 69 GLN A N 1
ATOM 545 C CA . GLN A 1 69 ? -6.517 5.218 14.495 1.00 57.31 69 GLN A CA 1
ATOM 546 C C . GLN A 1 69 ? -5.614 6.016 15.432 1.00 57.31 69 GLN A C 1
ATOM 548 O O . GLN A 1 69 ? -4.416 5.661 15.517 1.00 57.31 69 GLN A O 1
#

Solvent-accessible surface area (backbone atoms only — not comparable to full-atom values): 4512 Å² total; per-residue (Å²): 131,60,69,64,41,54,55,48,70,75,70,64,56,81,42,61,63,84,90,81,66,79,92,37,74,72,44,48,58,34,49,55,52,42,52,53,53,42,47,76,72,69,53,80,92,69,53,73,69,56,48,38,53,76,70,51,73,88,54,88,97,64,87,79,75,56,47,66,133

Organism: NCBI:txid1380772